Protein AF-M0PBQ8-F1 (afdb_monomer)

Structure (mmCIF, N/CA/C/O backbone):
data_AF-M0PBQ8-F1
#
_entry.id   AF-M0PBQ8-F1
#
loop_
_atom_site.group_PDB
_atom_site.id
_atom_site.type_symbol
_atom_site.label_atom_id
_atom_site.label_alt_id
_atom_site.label_comp_id
_atom_site.label_asym_id
_atom_site.label_entity_id
_atom_site.label_seq_id
_atom_site.pdbx_PDB_ins_code
_atom_site.Cartn_x
_atom_site.Cartn_y
_atom_site.Cartn_z
_atom_site.occupancy
_atom_site.B_iso_or_equiv
_atom_site.auth_seq_id
_atom_site.auth_comp_id
_atom_site.auth_asym_id
_atom_site.auth_atom_id
_atom_site.pdbx_PDB_model_num
ATOM 1 N N . MET A 1 1 ? 14.431 -9.986 -9.273 1.00 53.06 1 MET A N 1
ATOM 2 C CA . MET A 1 1 ? 12.960 -10.060 -9.142 1.00 53.06 1 MET A CA 1
ATOM 3 C C . MET A 1 1 ? 12.635 -10.475 -7.713 1.00 53.06 1 MET A C 1
ATOM 5 O O . MET A 1 1 ? 12.319 -11.630 -7.488 1.00 53.06 1 MET A O 1
ATOM 9 N N . ILE A 1 2 ? 12.830 -9.578 -6.744 1.00 61.56 2 ILE A N 1
ATOM 10 C CA . ILE A 1 2 ? 12.590 -9.848 -5.309 1.00 61.56 2 ILE A CA 1
ATOM 11 C C . ILE A 1 2 ? 11.611 -8.802 -4.743 1.00 61.56 2 ILE A C 1
ATOM 13 O O . ILE A 1 2 ? 10.827 -9.105 -3.853 1.00 61.56 2 ILE A O 1
ATOM 17 N N . ASP A 1 3 ? 11.576 -7.603 -5.330 1.00 77.25 3 ASP A N 1
ATOM 18 C CA . ASP A 1 3 ? 10.777 -6.478 -4.844 1.00 77.25 3 ASP A CA 1
ATOM 19 C C . ASP A 1 3 ? 9.261 -6.683 -4.915 1.00 77.25 3 ASP A C 1
ATOM 21 O O . ASP A 1 3 ? 8.565 -6.275 -3.996 1.00 77.25 3 ASP A O 1
ATOM 25 N N . GLU A 1 4 ? 8.718 -7.325 -5.957 1.00 82.50 4 GLU A N 1
ATOM 26 C CA . GLU A 1 4 ? 7.259 -7.510 -6.065 1.00 82.50 4 GLU A CA 1
ATOM 27 C C . GLU A 1 4 ? 6.704 -8.430 -4.970 1.00 82.50 4 GLU A C 1
ATOM 29 O O . GLU A 1 4 ? 5.693 -8.102 -4.350 1.00 82.50 4 GLU A O 1
ATOM 34 N N . ASP A 1 5 ? 7.375 -9.555 -4.718 1.00 85.12 5 ASP A N 1
ATOM 35 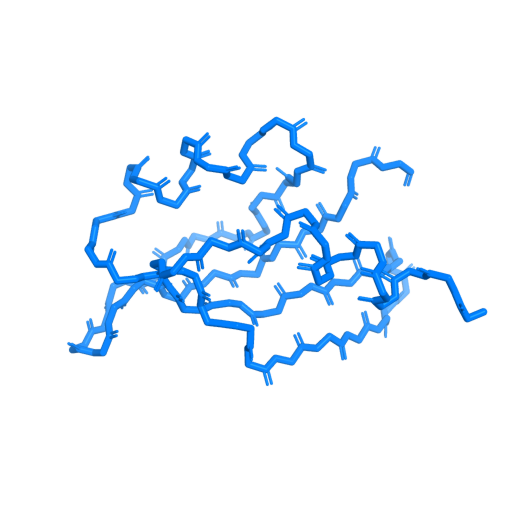C CA . ASP A 1 5 ? 6.983 -10.516 -3.682 1.00 85.12 5 ASP A CA 1
ATOM 36 C C . ASP A 1 5 ? 7.092 -9.898 -2.287 1.00 85.12 5 ASP A C 1
ATOM 38 O O . ASP A 1 5 ? 6.160 -9.997 -1.496 1.00 85.12 5 ASP A O 1
ATOM 42 N N . LEU A 1 6 ? 8.180 -9.172 -2.012 1.00 85.81 6 LEU A N 1
ATOM 43 C CA . LEU A 1 6 ? 8.373 -8.500 -0.727 1.00 85.81 6 LEU A CA 1
ATOM 44 C C . LEU A 1 6 ? 7.333 -7.393 -0.490 1.00 85.81 6 LEU A C 1
ATOM 46 O O . LEU A 1 6 ? 6.817 -7.245 0.615 1.00 85.81 6 LEU A O 1
ATOM 50 N N . ILE A 1 7 ? 6.988 -6.631 -1.533 1.00 87.12 7 ILE A N 1
ATOM 51 C CA . ILE A 1 7 ? 5.920 -5.628 -1.468 1.00 87.12 7 ILE A CA 1
ATOM 52 C C . ILE A 1 7 ? 4.574 -6.292 -1.170 1.00 87.12 7 ILE A C 1
ATOM 54 O O . ILE A 1 7 ? 3.795 -5.745 -0.394 1.00 87.12 7 ILE A O 1
ATOM 58 N N . ARG A 1 8 ? 4.287 -7.441 -1.792 1.00 86.94 8 ARG A N 1
ATOM 59 C CA . ARG A 1 8 ? 3.054 -8.193 -1.538 1.00 86.94 8 ARG A CA 1
ATOM 60 C C . ARG A 1 8 ? 2.988 -8.717 -0.116 1.00 86.94 8 ARG A C 1
ATOM 62 O O . ARG A 1 8 ? 1.964 -8.517 0.513 1.00 86.94 8 ARG A O 1
ATOM 69 N N . ASP A 1 9 ? 4.066 -9.317 0.373 1.00 88.12 9 ASP A N 1
ATOM 70 C CA . ASP A 1 9 ? 4.154 -9.869 1.726 1.00 88.12 9 ASP A CA 1
ATOM 71 C C . ASP A 1 9 ? 3.939 -8.786 2.793 1.00 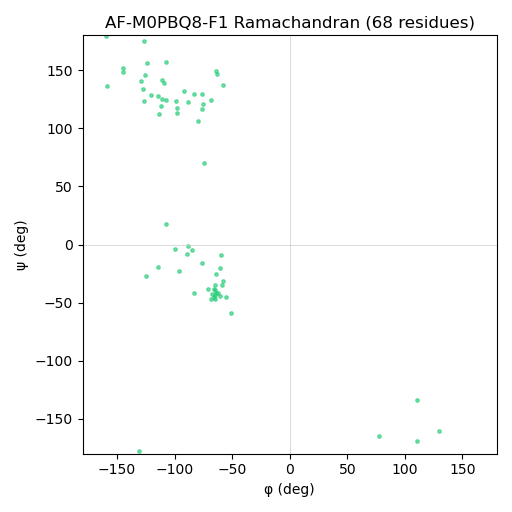88.12 9 ASP A C 1
ATOM 73 O O . ASP A 1 9 ? 3.140 -8.938 3.709 1.00 88.12 9 ASP A O 1
ATOM 77 N N . GLN A 1 10 ? 4.556 -7.616 2.619 1.00 85.00 10 GLN A N 1
ATOM 78 C CA . GLN A 1 10 ? 4.384 -6.515 3.568 1.00 85.00 10 GLN A CA 1
ATOM 79 C C . GLN A 1 10 ? 3.055 -5.764 3.450 1.00 85.00 10 GLN A C 1
ATOM 81 O O . GLN A 1 10 ? 2.703 -4.989 4.340 1.00 85.00 10 GLN A O 1
ATOM 86 N N . LEU A 1 11 ? 2.341 -5.946 2.341 1.00 85.69 11 LEU A N 1
ATOM 87 C CA . LEU A 1 11 ? 0.995 -5.423 2.125 1.00 85.69 11 LEU A CA 1
ATOM 88 C C . LEU A 1 11 ? -0.052 -6.543 2.185 1.00 85.69 11 LEU A C 1
ATOM 90 O O . LEU A 1 11 ? -1.170 -6.335 1.707 1.00 85.69 11 LEU A O 1
ATOM 94 N N . ASP A 1 12 ? 0.299 -7.697 2.765 1.00 85.88 12 ASP A N 1
ATOM 95 C CA . ASP A 1 12 ? -0.600 -8.825 3.012 1.00 85.88 12 ASP A CA 1
ATOM 96 C C . ASP A 1 12 ? -1.528 -8.491 4.184 1.00 85.88 12 ASP A C 1
ATOM 98 O O . ASP A 1 12 ? -1.407 -8.979 5.304 1.00 85.88 12 ASP A O 1
ATOM 102 N N . ASP A 1 13 ? -2.442 -7.562 3.933 1.00 85.44 13 ASP A N 1
ATOM 103 C CA . ASP A 1 13 ? -3.465 -7.155 4.877 1.00 85.44 13 ASP A CA 1
ATOM 104 C C . ASP A 1 13 ? -4.828 -7.243 4.177 1.00 85.44 13 ASP A C 1
ATOM 106 O O . ASP A 1 13 ? -4.969 -6.776 3.042 1.00 85.44 13 ASP A O 1
ATOM 110 N N . PRO A 1 14 ? -5.855 -7.833 4.816 1.00 85.81 14 PRO A N 1
ATOM 111 C CA . PRO A 1 14 ? -7.173 -8.002 4.204 1.00 85.81 14 PRO A CA 1
ATOM 112 C C . PRO A 1 14 ? -7.841 -6.673 3.825 1.00 85.81 14 PRO A C 1
ATOM 114 O O . PRO A 1 14 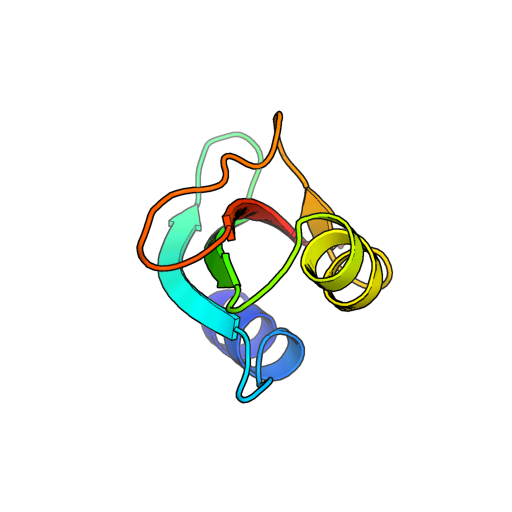? -8.746 -6.654 2.989 1.00 85.81 14 PRO A O 1
ATOM 117 N N . ASP A 1 15 ? -7.418 -5.559 4.426 1.00 86.88 15 ASP A N 1
ATOM 118 C CA . ASP A 1 15 ? -7.905 -4.228 4.099 1.00 86.88 15 ASP A CA 1
ATOM 119 C C . ASP A 1 15 ? -7.109 -3.543 2.981 1.00 86.88 15 ASP A C 1
ATOM 121 O O . ASP A 1 15 ? -7.533 -2.480 2.520 1.00 86.88 15 ASP A O 1
ATOM 125 N N . ILE A 1 16 ? -5.985 -4.108 2.530 1.00 88.44 16 ILE A N 1
ATOM 126 C CA . ILE A 1 16 ? -5.136 -3.546 1.477 1.00 88.44 16 ILE A CA 1
ATOM 127 C C . ILE A 1 16 ? -5.279 -4.362 0.190 1.00 88.44 16 ILE A C 1
ATOM 129 O O . ILE A 1 16 ? -5.021 -5.557 0.122 1.00 88.44 16 ILE A O 1
ATOM 133 N N . LYS A 1 17 ? -5.629 -3.678 -0.896 1.00 90.44 17 LYS A N 1
ATOM 134 C CA . LYS A 1 17 ? -5.703 -4.244 -2.240 1.00 90.44 17 LYS A CA 1
ATOM 135 C C . LYS A 1 17 ? -4.641 -3.628 -3.130 1.00 90.44 17 LYS A C 1
ATOM 137 O O . LYS A 1 17 ? -4.717 -2.456 -3.499 1.00 90.44 17 LYS A O 1
ATOM 142 N N . ILE A 1 18 ? -3.667 -4.430 -3.533 1.00 90.19 18 ILE A N 1
ATOM 143 C CA . ILE A 1 18 ? -2.619 -4.003 -4.460 1.00 90.19 18 ILE A CA 1
ATOM 144 C C . ILE A 1 18 ? -3.200 -3.953 -5.877 1.00 90.19 18 ILE A C 1
ATOM 146 O O . ILE A 1 18 ? -3.607 -4.969 -6.433 1.00 90.19 18 ILE A O 1
ATOM 150 N N . GLN A 1 19 ? -3.236 -2.765 -6.478 1.00 90.69 19 GLN A N 1
ATOM 151 C CA . GLN A 1 19 ? -3.670 -2.585 -7.866 1.00 90.69 19 GLN A CA 1
ATOM 152 C C . GLN A 1 19 ? -2.551 -2.850 -8.862 1.00 90.69 19 GLN A C 1
ATOM 154 O O . GLN A 1 19 ? -2.786 -3.404 -9.933 1.00 90.69 19 GLN A O 1
ATOM 159 N N . LYS A 1 20 ? -1.345 -2.369 -8.553 1.00 90.62 20 LYS A N 1
ATOM 160 C CA . LYS A 1 20 ? -0.204 -2.454 -9.460 1.00 90.62 20 LYS A CA 1
ATOM 161 C C . LYS A 1 20 ? 1.090 -2.324 -8.686 1.00 90.62 20 LYS A C 1
ATOM 163 O O . LYS A 1 20 ? 1.216 -1.409 -7.880 1.00 90.62 20 LYS A O 1
ATOM 168 N N . ILE A 1 21 ? 2.058 -3.163 -9.012 1.00 90.69 21 ILE A N 1
ATOM 169 C CA . ILE A 1 21 ? 3.448 -2.986 -8.608 1.00 90.69 21 ILE A CA 1
ATOM 170 C C . ILE A 1 21 ? 4.241 -2.664 -9.872 1.00 90.69 21 ILE A C 1
ATOM 172 O O . ILE A 1 21 ? 3.918 -3.132 -10.967 1.00 90.69 21 ILE A O 1
ATOM 176 N N . GLY A 1 22 ? 5.202 -1.764 -9.755 1.00 89.44 22 GLY A N 1
ATOM 177 C CA . GLY A 1 22 ? 6.075 -1.397 -10.855 1.00 89.44 22 GLY A CA 1
ATOM 178 C C . GLY A 1 22 ? 7.346 -0.753 -10.344 1.00 89.44 22 GLY A C 1
ATOM 179 O O . GLY A 1 22 ? 7.518 -0.553 -9.148 1.00 89.44 22 GLY A O 1
ATOM 180 N N . GLU A 1 23 ? 8.220 -0.394 -11.267 1.00 89.62 23 GLU A N 1
ATOM 181 C CA . GLU A 1 23 ? 9.469 0.293 -10.969 1.00 89.62 23 GLU A CA 1
ATOM 182 C C . GLU A 1 23 ? 9.571 1.523 -11.871 1.00 89.62 23 GLU A C 1
ATOM 184 O O . GLU A 1 23 ? 9.133 1.502 -13.026 1.00 89.62 23 GLU A O 1
ATOM 189 N N . ASP A 1 24 ? 10.072 2.625 -11.323 1.00 86.88 24 ASP A N 1
ATOM 190 C CA . ASP A 1 24 ? 10.382 3.836 -12.080 1.00 86.88 24 ASP A CA 1
ATOM 191 C C . ASP A 1 24 ? 11.797 4.332 -11.747 1.00 86.88 24 ASP A C 1
ATOM 193 O O . ASP A 1 24 ? 12.512 3.706 -10.972 1.00 86.88 24 ASP A O 1
ATOM 197 N N . GLY A 1 25 ? 12.220 5.464 -12.318 1.00 84.06 25 GLY A N 1
ATOM 198 C CA . GLY A 1 25 ? 13.570 6.012 -12.119 1.00 84.06 25 GLY A CA 1
ATOM 199 C C . GLY A 1 25 ? 13.948 6.343 -10.667 1.00 84.06 25 GLY A C 1
ATOM 200 O O . GLY A 1 25 ? 15.105 6.653 -10.406 1.00 84.06 25 GLY A O 1
ATOM 201 N N . LYS A 1 26 ? 13.001 6.290 -9.723 1.00 82.38 26 LYS A N 1
ATOM 202 C CA . LYS A 1 26 ? 13.249 6.418 -8.281 1.00 82.38 26 LYS A CA 1
ATOM 203 C C . LYS A 1 26 ? 13.294 5.072 -7.530 1.00 82.38 26 LYS A C 1
ATOM 205 O O . LYS A 1 26 ? 13.482 5.082 -6.316 1.00 82.38 26 LYS A O 1
ATOM 210 N N . GLY A 1 27 ? 13.042 3.944 -8.202 1.00 86.56 27 GLY A N 1
ATOM 211 C CA . GLY A 1 27 ? 12.913 2.597 -7.624 1.00 86.56 27 GLY A CA 1
ATOM 212 C C . GLY A 1 27 ? 11.483 2.037 -7.661 1.00 86.56 27 GLY A C 1
ATOM 213 O O . GLY A 1 27 ? 10.594 2.620 -8.295 1.00 86.56 27 GLY A O 1
ATOM 214 N N . SER A 1 28 ? 11.266 0.927 -6.956 1.00 89.50 28 SER A N 1
ATOM 215 C CA . SER A 1 28 ? 9.997 0.187 -6.892 1.00 89.50 28 SER A CA 1
ATOM 216 C C . SER A 1 28 ? 8.856 1.001 -6.274 1.00 89.50 28 SER A C 1
ATOM 218 O O . SER A 1 28 ? 9.060 1.808 -5.370 1.00 89.50 28 SER A O 1
ATOM 220 N N . PHE A 1 29 ? 7.630 0.783 -6.740 1.00 89.75 29 PHE A N 1
ATOM 221 C CA . PHE A 1 29 ? 6.421 1.396 -6.201 1.00 89.75 29 PHE A CA 1
ATOM 222 C C . PHE A 1 29 ? 5.230 0.435 -6.256 1.00 89.75 29 PHE A C 1
ATOM 224 O O . PHE A 1 29 ? 5.112 -0.393 -7.159 1.00 89.75 29 PHE A O 1
ATOM 231 N N . ALA A 1 30 ? 4.290 0.621 -5.335 1.00 90.69 30 ALA A N 1
ATOM 232 C CA . ALA A 1 30 ? 3.039 -0.117 -5.261 1.00 90.69 30 ALA A CA 1
ATOM 233 C C . ALA A 1 30 ? 1.853 0.849 -5.220 1.00 90.69 30 ALA A C 1
ATOM 235 O O . ALA A 1 30 ? 1.763 1.715 -4.356 1.00 90.69 30 ALA A O 1
ATOM 236 N N . ASN A 1 31 ? 0.919 0.713 -6.153 1.00 91.44 31 ASN A N 1
ATOM 237 C CA . ASN A 1 31 ? -0.381 1.359 -6.065 1.00 91.44 31 ASN A CA 1
ATOM 238 C C . ASN A 1 31 ? -1.328 0.443 -5.304 1.00 91.44 31 ASN A C 1
ATOM 240 O O . ASN A 1 31 ? -1.582 -0.679 -5.745 1.00 91.44 31 ASN A O 1
ATOM 244 N N . VAL A 1 32 ? -1.889 0.949 -4.212 1.00 90.75 32 VAL A N 1
ATOM 245 C CA . VAL A 1 32 ? -2.827 0.216 -3.364 1.00 90.75 32 VAL A CA 1
ATOM 246 C C . VAL A 1 32 ? -4.144 0.965 -3.204 1.00 90.75 32 VAL A C 1
ATOM 248 O O . VAL A 1 32 ? -4.201 2.192 -3.333 1.00 90.75 32 VAL A O 1
ATOM 251 N N . VAL A 1 33 ? -5.199 0.215 -2.903 1.00 91.25 33 VAL A N 1
ATOM 252 C CA . VAL A 1 33 ? -6.467 0.709 -2.361 1.00 91.25 33 VAL A CA 1
ATOM 253 C C . VAL A 1 33 ? -6.619 0.139 -0.968 1.00 91.25 33 VAL A C 1
ATOM 255 O O . VAL A 1 33 ? -6.509 -1.067 -0.795 1.00 91.25 33 VAL A O 1
ATOM 258 N N . VAL A 1 34 ? -6.874 0.993 0.014 1.00 89.44 34 VAL A N 1
ATOM 259 C CA . VAL A 1 34 ? -7.130 0.556 1.386 1.00 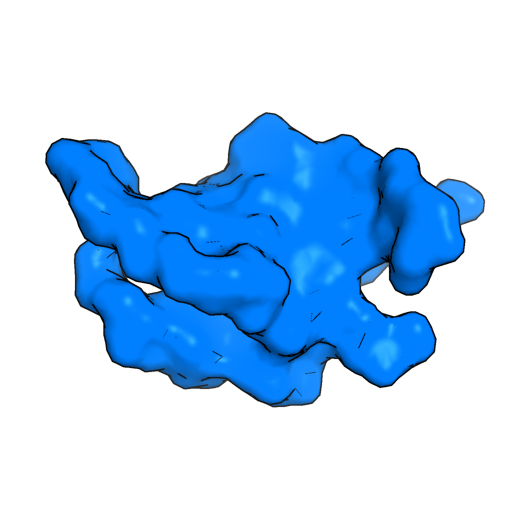89.44 34 VAL A CA 1
ATOM 260 C C . VAL A 1 34 ? -8.580 0.799 1.744 1.00 89.44 34 VAL A C 1
ATOM 262 O O . VAL A 1 34 ? -9.061 1.930 1.643 1.00 89.44 34 VAL A O 1
ATOM 265 N N . SER A 1 35 ? -9.268 -0.249 2.181 1.00 85.69 35 SER A N 1
ATOM 266 C CA . SER A 1 35 ? -10.640 -0.153 2.663 1.00 85.69 35 SER A CA 1
ATOM 267 C C . SER A 1 35 ? -10.673 0.631 3.982 1.00 85.69 35 SER A C 1
ATOM 269 O O . SER A 1 35 ? -9.962 0.321 4.941 1.00 85.69 35 SER A O 1
ATOM 271 N N . GLY A 1 36 ? -11.463 1.707 4.031 1.00 81.19 36 GLY A N 1
ATOM 272 C CA . GLY A 1 36 ? -11.599 2.568 5.210 1.00 81.19 36 GLY A CA 1
ATOM 273 C C . GLY A 1 36 ? -10.998 3.968 5.049 1.00 81.19 36 GLY A C 1
ATOM 274 O O . GLY A 1 36 ? -11.282 4.679 4.087 1.00 81.19 36 GLY A O 1
ATOM 275 N N . THR A 1 37 ? -10.234 4.429 6.048 1.00 80.12 37 THR A N 1
ATOM 276 C CA . THR A 1 37 ? -9.778 5.830 6.143 1.00 80.12 37 THR A CA 1
ATOM 277 C C . THR A 1 37 ? -8.289 6.002 5.852 1.00 80.12 37 THR A C 1
ATOM 279 O O . THR A 1 37 ? -7.481 5.095 6.040 1.00 80.12 37 THR A O 1
ATOM 282 N N . LYS A 1 38 ? -7.894 7.220 5.445 1.00 80.44 38 LYS A N 1
ATOM 283 C CA . LYS A 1 38 ? -6.491 7.555 5.124 1.00 80.44 38 LYS A CA 1
ATOM 284 C C . LYS A 1 38 ? -5.541 7.303 6.295 1.00 80.44 38 LYS A C 1
ATOM 286 O O . LYS A 1 38 ? -4.388 6.956 6.080 1.00 80.44 38 LYS A O 1
ATOM 291 N N . SER A 1 39 ? -6.033 7.459 7.521 1.00 82.00 39 SER A N 1
ATOM 292 C CA . SER A 1 39 ? -5.273 7.204 8.744 1.00 82.00 39 SER A CA 1
ATOM 293 C C . SER A 1 39 ? -4.888 5.731 8.891 1.00 82.00 39 SER A C 1
ATOM 295 O O . SER A 1 39 ? -3.803 5.442 9.386 1.00 82.00 39 SER A O 1
ATOM 297 N N . LYS A 1 40 ? -5.753 4.808 8.442 1.00 82.38 40 LYS A N 1
ATOM 298 C CA . LYS A 1 40 ? -5.492 3.364 8.469 1.00 82.38 40 LYS A CA 1
ATOM 299 C C . LYS A 1 40 ? -4.383 2.993 7.489 1.00 82.38 40 LYS A C 1
ATOM 301 O O . LYS A 1 40 ? -3.431 2.349 7.903 1.00 82.38 40 LYS A O 1
ATOM 306 N N . LEU A 1 41 ? -4.457 3.501 6.253 1.00 84.06 41 LEU A N 1
ATOM 307 C CA . LEU A 1 41 ? -3.378 3.376 5.265 1.00 84.06 41 LEU A CA 1
ATOM 308 C C . LEU A 1 41 ? -2.047 3.827 5.869 1.00 84.06 41 LEU A C 1
ATOM 310 O O . LEU A 1 41 ? -1.122 3.034 5.926 1.00 84.06 41 LEU A O 1
ATOM 314 N N . ILE A 1 42 ? -1.966 5.080 6.334 1.00 81.50 42 ILE A N 1
ATOM 315 C CA . ILE A 1 42 ? -0.709 5.630 6.856 1.00 81.50 42 ILE A CA 1
ATOM 316 C C . ILE A 1 42 ? -0.180 4.735 7.974 1.00 81.50 42 ILE A C 1
ATOM 318 O O . ILE A 1 42 ? 0.984 4.378 7.954 1.00 81.50 42 ILE A O 1
ATOM 322 N N . ARG A 1 43 ? -1.031 4.300 8.905 1.00 83.94 43 ARG A N 1
ATOM 323 C CA . ARG A 1 43 ? -0.596 3.453 10.016 1.00 83.94 43 ARG A CA 1
ATOM 324 C C . ARG A 1 43 ? -0.069 2.084 9.573 1.00 83.94 43 ARG A C 1
ATOM 326 O O . ARG A 1 43 ? 0.930 1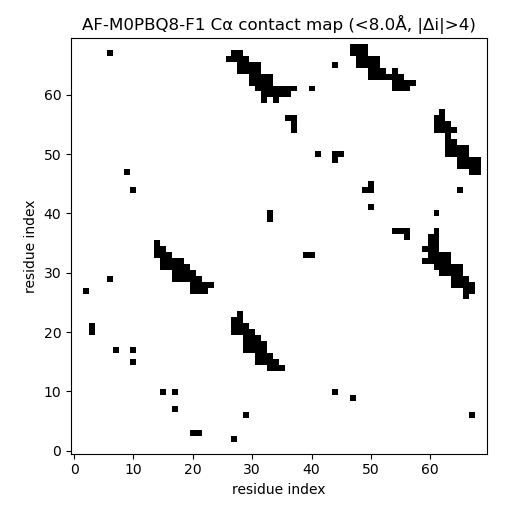.649 10.123 1.00 83.94 43 ARG A O 1
ATOM 333 N N . LEU A 1 44 ? -0.721 1.436 8.608 1.00 79.06 44 LEU A N 1
ATOM 334 C CA . LEU A 1 44 ? -0.314 0.122 8.094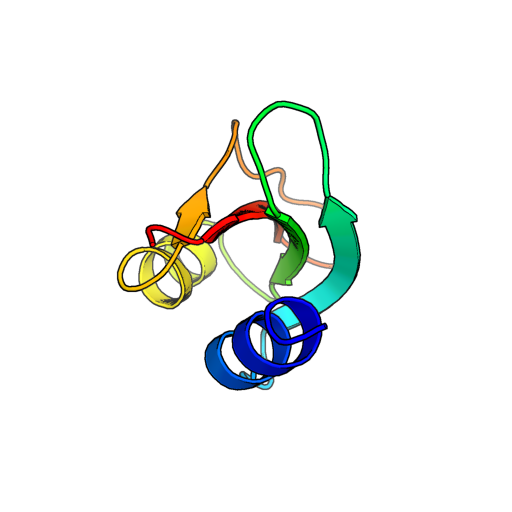 1.00 79.06 44 LEU A CA 1
ATOM 335 C C . LEU A 1 44 ? 0.964 0.209 7.258 1.00 79.06 44 LEU A C 1
ATOM 337 O O . LEU A 1 44 ? 1.818 -0.667 7.317 1.00 79.06 44 LEU A O 1
ATOM 341 N N . THR A 1 45 ? 1.104 1.276 6.475 1.00 82.81 45 THR A N 1
ATOM 342 C CA . THR A 1 45 ? 2.167 1.362 5.477 1.00 82.81 45 THR A CA 1
ATOM 343 C C . THR A 1 45 ? 3.381 2.129 5.986 1.00 82.81 45 THR A C 1
ATOM 345 O O . THR A 1 45 ? 4.459 1.914 5.464 1.00 82.81 45 THR A O 1
ATOM 348 N N . GLN A 1 46 ? 3.262 3.002 6.992 1.00 82.56 46 GLN A N 1
ATOM 349 C CA . GLN A 1 46 ? 4.343 3.905 7.423 1.00 82.56 46 GLN A CA 1
ATOM 350 C C . GLN A 1 46 ? 5.580 3.187 7.981 1.00 82.56 46 GLN A C 1
ATOM 352 O O . GLN A 1 46 ? 6.669 3.766 7.919 1.00 82.56 46 GLN A O 1
ATOM 357 N N . GLU A 1 47 ? 5.444 1.968 8.508 1.00 83.94 47 GLU A N 1
ATOM 358 C CA . GLU A 1 47 ? 6.588 1.202 9.024 1.00 83.94 47 GLU A CA 1
ATOM 359 C C . GLU A 1 47 ? 7.547 0.789 7.904 1.00 83.94 47 GLU A C 1
ATOM 361 O O . GLU A 1 47 ? 8.754 0.976 8.043 1.00 83.94 47 GLU A O 1
ATOM 366 N N . ASN A 1 48 ? 7.020 0.337 6.763 1.00 87.25 48 ASN A N 1
ATOM 367 C CA . ASN A 1 48 ? 7.847 -0.207 5.683 1.00 87.25 48 ASN A CA 1
ATOM 368 C C . ASN A 1 48 ? 7.836 0.609 4.381 1.00 87.25 48 ASN A C 1
ATOM 370 O O . ASN A 1 48 ? 8.745 0.501 3.557 1.00 87.25 48 ASN A O 1
ATOM 374 N N . PHE A 1 49 ? 6.825 1.455 4.202 1.00 89.38 49 PHE A N 1
ATOM 375 C CA . PHE A 1 49 ? 6.583 2.222 2.991 1.00 89.38 49 PHE A CA 1
ATOM 376 C C . PHE A 1 49 ? 6.451 3.718 3.276 1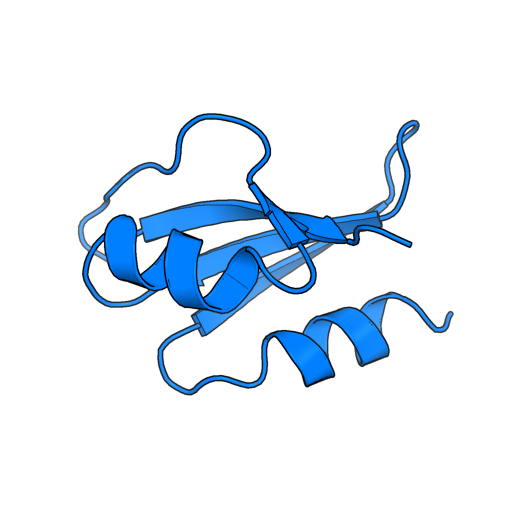.00 89.38 49 PHE A C 1
ATOM 378 O O . PHE A 1 49 ? 5.890 4.160 4.282 1.00 89.38 49 PHE A O 1
ATOM 385 N N . ASP A 1 50 ? 6.916 4.520 2.329 1.00 89.44 50 ASP A N 1
ATOM 386 C CA . ASP A 1 50 ? 6.568 5.926 2.213 1.00 89.44 50 ASP A CA 1
ATOM 387 C C . ASP A 1 50 ? 5.361 6.101 1.300 1.00 89.44 50 ASP A C 1
ATOM 389 O O . ASP A 1 50 ? 5.294 5.562 0.194 1.00 89.44 50 ASP A O 1
ATOM 393 N N . VAL A 1 51 ? 4.394 6.893 1.758 1.00 88.25 51 VAL A N 1
ATOM 394 C CA . VAL A 1 51 ? 3.245 7.276 0.940 1.00 88.25 51 VAL A CA 1
ATOM 395 C C . VAL A 1 51 ? 3.685 8.401 0.004 1.00 88.25 51 VAL A C 1
ATOM 397 O O . VAL A 1 51 ? 3.861 9.544 0.427 1.00 88.25 51 VAL A O 1
ATOM 400 N N . GLU A 1 52 ? 3.860 8.089 -1.279 1.00 85.12 52 GLU A N 1
ATOM 401 C CA . GLU A 1 52 ? 4.120 9.095 -2.304 1.00 85.12 52 GLU A CA 1
ATOM 402 C C . GLU A 1 52 ? 2.834 9.862 -2.637 1.00 85.12 52 GLU A C 1
ATOM 404 O O . GLU A 1 52 ? 1.834 9.320 -3.118 1.00 85.12 52 GLU A O 1
ATOM 409 N N . GLY A 1 53 ? 2.893 11.177 -2.430 1.00 81.62 53 GLY A N 1
ATOM 410 C CA . GLY A 1 53 ? 1.792 12.086 -2.714 1.00 81.62 53 GLY A CA 1
ATOM 411 C C . GLY A 1 53 ? 0.693 12.059 -1.651 1.00 81.62 53 GLY A C 1
ATOM 412 O O . GLY A 1 53 ? 0.876 11.611 -0.522 1.00 81.62 53 GLY A O 1
ATOM 413 N N . LYS A 1 54 ? -0.474 12.617 -1.996 1.00 82.81 54 LYS A N 1
ATOM 414 C CA . LYS A 1 54 ? -1.604 12.726 -1.069 1.00 82.81 54 LYS A CA 1
ATOM 415 C C . LYS A 1 54 ? -2.588 11.581 -1.323 1.00 82.81 54 LYS A C 1
ATOM 417 O O . LYS A 1 54 ? -3.187 11.564 -2.401 1.00 82.81 54 LYS A O 1
ATOM 422 N N . PRO A 1 55 ? -2.824 10.678 -0.353 1.00 84.44 55 PRO A N 1
ATOM 423 C CA . PRO A 1 55 ? -3.792 9.606 -0.529 1.00 84.44 55 PRO A CA 1
ATOM 424 C C . PRO A 1 55 ? -5.173 10.184 -0.841 1.00 84.44 55 PRO A C 1
ATOM 426 O O . PRO A 1 55 ? -5.600 11.179 -0.233 1.00 84.44 55 PRO A O 1
ATOM 429 N N . LYS A 1 56 ? -5.878 9.584 -1.800 1.00 85.69 56 LYS A N 1
ATOM 430 C CA . LYS A 1 56 ? -7.178 10.058 -2.289 1.00 85.69 56 LYS A CA 1
ATOM 431 C C . LYS A 1 56 ? -8.256 9.060 -1.887 1.00 85.69 56 LYS A C 1
ATOM 433 O O . LYS A 1 56 ? -8.189 7.901 -2.265 1.00 85.69 56 LYS A O 1
ATOM 438 N N . GLY A 1 57 ? -9.222 9.521 -1.093 1.00 86.56 57 GLY A N 1
ATOM 439 C CA . GLY A 1 57 ? -10.403 8.721 -0.773 1.00 86.56 57 GLY A CA 1
ATOM 440 C C . GLY A 1 57 ? -11.341 8.721 -1.973 1.00 86.56 57 GLY A C 1
ATOM 441 O O . GLY A 1 57 ? -11.617 9.789 -2.523 1.00 86.56 57 GLY A O 1
ATOM 442 N N . MET A 1 58 ? -11.763 7.538 -2.383 1.00 84.50 58 MET A N 1
ATOM 443 C CA . MET A 1 58 ? -12.757 7.263 -3.412 1.00 84.50 58 MET A CA 1
ATOM 444 C C . MET A 1 58 ? -13.828 6.336 -2.820 1.00 84.50 58 MET A C 1
ATOM 446 O O . MET A 1 58 ? -13.692 5.891 -1.681 1.00 84.50 58 MET A O 1
ATOM 450 N N . ASP A 1 59 ? -14.879 6.054 -3.588 1.00 82.12 59 ASP A N 1
ATOM 451 C CA . ASP A 1 59 ? -15.993 5.190 -3.166 1.00 82.12 59 ASP A CA 1
ATOM 452 C C . ASP A 1 59 ? -15.527 3.767 -2.789 1.00 82.12 59 ASP A C 1
ATOM 454 O O . ASP A 1 59 ? -16.018 3.183 -1.832 1.00 82.12 59 ASP A O 1
ATOM 458 N N . ASP A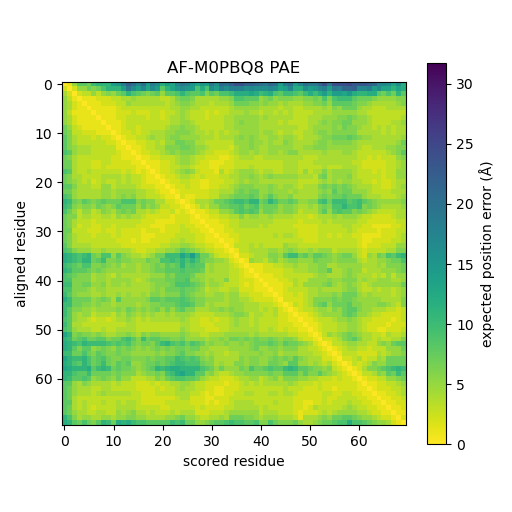 1 60 ? -14.504 3.256 -3.486 1.00 83.00 60 ASP A N 1
ATOM 459 C CA . ASP A 1 60 ? -13.920 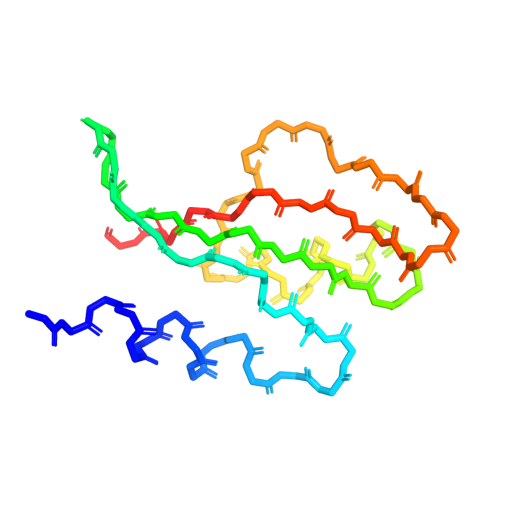1.919 -3.272 1.00 83.00 60 ASP A CA 1
ATOM 460 C C . ASP A 1 60 ? -12.846 1.886 -2.160 1.00 83.00 60 ASP A C 1
ATOM 462 O O . ASP A 1 60 ? -12.323 0.830 -1.819 1.00 83.00 60 ASP A O 1
ATOM 466 N N . GLY A 1 61 ? -12.492 3.041 -1.578 1.00 87.62 61 GLY A N 1
ATOM 467 C CA . GLY A 1 61 ? -11.484 3.153 -0.520 1.00 87.62 61 GLY A CA 1
ATOM 468 C C . GLY A 1 61 ? -10.420 4.220 -0.779 1.00 87.62 61 GLY A C 1
ATOM 469 O O . GLY A 1 61 ? -10.598 5.167 -1.546 1.00 87.62 61 GLY A O 1
ATOM 470 N N . VAL A 1 62 ? -9.286 4.113 -0.091 1.00 90.50 62 VAL A N 1
ATOM 471 C CA . VAL A 1 62 ? -8.195 5.090 -0.154 1.00 90.50 62 VAL A CA 1
ATOM 472 C C . VAL A 1 62 ? -7.114 4.626 -1.112 1.00 90.50 62 VAL A C 1
ATOM 474 O O . VAL A 1 62 ? -6.380 3.686 -0.830 1.00 90.50 62 VAL A O 1
ATOM 477 N N . HIS A 1 63 ? -6.964 5.358 -2.208 1.00 90.94 63 HIS A N 1
ATOM 478 C CA . HIS A 1 63 ? -5.912 5.139 -3.185 1.00 90.94 63 HIS A CA 1
ATOM 479 C C . HIS A 1 63 ? -4.626 5.825 -2.738 1.00 90.94 63 HIS A C 1
ATOM 481 O O . HIS A 1 63 ? -4.623 7.026 -2.431 1.00 90.94 63 HIS A O 1
ATOM 487 N N . ALA A 1 64 ? -3.532 5.075 -2.755 1.00 90.38 64 ALA A N 1
ATOM 488 C CA . ALA A 1 64 ? -2.212 5.577 -2.423 1.00 90.38 64 ALA A CA 1
ATOM 489 C C . ALA A 1 64 ? -1.138 4.917 -3.277 1.00 90.38 64 ALA A C 1
ATOM 491 O O . ALA A 1 64 ? -1.254 3.752 -3.659 1.00 90.38 64 ALA A O 1
ATOM 492 N N . ARG A 1 65 ? -0.082 5.684 -3.544 1.00 91.06 65 ARG A N 1
ATOM 493 C CA . ARG A 1 65 ? 1.161 5.158 -4.089 1.00 91.06 65 ARG A CA 1
ATOM 494 C C . ARG A 1 65 ? 2.131 4.989 -2.933 1.00 91.06 65 ARG A C 1
ATOM 496 O O . ARG A 1 65 ? 2.377 5.940 -2.200 1.00 91.06 65 ARG A O 1
ATOM 503 N N . LEU A 1 66 ? 2.637 3.784 -2.763 1.00 90.50 66 LEU A N 1
ATOM 504 C CA . LEU A 1 66 ? 3.581 3.406 -1.730 1.00 90.50 66 LEU A CA 1
ATOM 505 C C . LEU A 1 66 ? 4.936 3.149 -2.370 1.00 90.50 66 LEU A C 1
ATOM 507 O O . LEU A 1 66 ? 5.012 2.548 -3.443 1.00 90.50 66 LEU A O 1
ATOM 511 N N . ARG A 1 67 ? 5.994 3.596 -1.710 1.00 89.94 67 ARG A N 1
ATOM 512 C CA . ARG A 1 67 ? 7.374 3.314 -2.088 1.00 89.94 67 ARG A CA 1
ATOM 513 C C . ARG A 1 67 ? 8.054 2.589 -0.928 1.00 89.94 67 ARG A C 1
ATOM 515 O O . ARG A 1 67 ? 7.938 3.078 0.193 1.00 89.94 67 ARG A O 1
ATOM 522 N N . PRO A 1 68 ? 8.709 1.441 -1.149 1.00 87.50 68 PRO A N 1
ATOM 523 C CA . PRO A 1 68 ? 9.443 0.774 -0.084 1.00 87.50 68 PRO A CA 1
ATOM 524 C C . PRO A 1 68 ? 10.607 1.643 0.399 1.00 87.50 68 PRO A C 1
ATOM 526 O O . PRO A 1 68 ? 11.164 2.419 -0.377 1.00 87.50 68 PRO A O 1
ATOM 529 N N . LYS A 1 69 ? 10.955 1.523 1.681 1.00 84.88 69 LYS A N 1
ATOM 530 C CA . LYS A 1 69 ? 11.981 2.353 2.336 1.00 84.88 69 LYS A CA 1
ATOM 531 C C . LYS A 1 69 ? 13.419 1.824 2.248 1.00 84.88 69 LYS A C 1
ATOM 533 O O . LYS A 1 69 ? 14.309 2.466 2.803 1.00 84.88 69 LYS A O 1
ATOM 538 N N . TRP A 1 70 ? 13.643 0.670 1.624 1.00 78.50 70 TRP A N 1
ATOM 539 C CA . TRP A 1 70 ? 14.959 0.023 1.537 1.00 78.50 70 TRP A CA 1
ATOM 540 C C . TRP A 1 70 ? 15.772 0.439 0.313 1.00 78.50 70 TRP A C 1
ATOM 542 O O . TRP A 1 70 ? 15.167 0.766 -0.733 1.00 78.50 70 TRP A O 1
#

pLDDT: mean 85.38, std 6.03, range [53.06, 91.44]

Secondary structure (DSSP, 8-state):
--HHHHHHHHT--TTEEEEEEEEETTEEEEEEEESS-HHHHHHHHTTTEEEEEEEEEETTEEEEEEEE--

Solvent-accessible surface area (backbone atoms only — not comparable to full-atom values): 4121 Å² total; per-residue (Å²): 143,59,65,67,62,52,54,47,63,75,48,72,40,98,50,45,43,79,77,45,74,52,72,55,101,90,45,59,36,35,35,34,34,26,63,69,54,69,67,56,48,49,66,69,37,55,84,58,26,44,70,57,76,78,69,44,79,52,98,86,16,21,37,39,37,33,27,67,72,124

Sequence (70 aa):
MIDEDLIRDQLDDPDIKIQKIGEDGKGSFANVVVSGTKSKLIRLTQENFDVEGKPKGMDDGVHARLRPKW

Organism: NCBI:txid1230454

Foldseek 3Di:
DVVVVVVCVLQVDPQKDWPDWDADPVGIKTKIFGADDPVVVCVSQVVFWDWPDDWDQDPRGTITMTDGPD

Radius of gyration: 11.05 Å; Cα contacts (8 Å, |Δi|>4): 120; chains: 1; bounding box: 31×23×22 Å

Nearest PDB structures (foldseek):
  1ve3-assembly2_B-2  TM=3.919E-01  e=2.178E-02  Pyrococcus horikoshii
  1tig-assembly1_A  TM=5.348E-01  e=4.243E-01  Geobacillus stearothermophilus
  6mje-assembly2_E  TM=6.074E-01  e=9.646E-01  Nakaseomyces glabratus
  3kew-assembly1_A  TM=4.797E-01  e=2.336E+00  Clostridium perfringens ATCC 13124
  3p1x-assembly3_B  TM=3.769E-01  e=4.986E+00  Homo sapiens

Mean predicted aligned error: 4.67 Å